Protein AF-A0A4Z1E8A7-F1 (afdb_monomer_lite)

pLDDT: mean 75.12, std 15.52, range [40.34, 91.75]

Foldseek 3Di:
DDDDPPPPDDPPPDPCVVVVCVCPPPPHDVVVVVVVLVVLQVVLVPPDDVVCLLPDPVLVVCCVVQLAVDSQQGHHPDPVSVSSLVSRVSSVVSNVVSVVCCVVVVPDDPDPDDD

Structure (mmCIF, N/CA/C/O backbone):
data_AF-A0A4Z1E8A7-F1
#
_entry.id   AF-A0A4Z1E8A7-F1
#
loop_
_atom_site.group_PDB
_atom_site.id
_atom_site.type_symbol
_atom_site.label_atom_id
_atom_site.label_alt_id
_atom_site.label_comp_id
_atom_site.label_asym_id
_atom_site.label_entity_id
_atom_site.label_seq_id
_atom_site.pdbx_PDB_ins_code
_atom_site.Cartn_x
_atom_site.Cartn_y
_atom_site.Cartn_z
_atom_site.occupancy
_atom_site.B_iso_or_equiv
_atom_site.auth_seq_id
_atom_site.auth_comp_id
_atom_site.auth_asym_id
_atom_site.auth_atom_id
_atom_site.pdbx_PDB_model_num
ATOM 1 N N . MET A 1 1 ? -8.094 52.648 30.973 1.00 40.34 1 MET A N 1
ATOM 2 C CA . MET A 1 1 ? -8.856 51.418 30.671 1.00 40.34 1 MET A CA 1
ATOM 3 C C . MET A 1 1 ? -8.514 51.007 29.247 1.00 40.34 1 MET A C 1
ATOM 5 O O . MET A 1 1 ? -9.089 51.550 28.318 1.00 40.34 1 MET A O 1
ATOM 9 N N . THR A 1 2 ? -7.511 50.152 29.057 1.00 40.62 2 THR A N 1
ATOM 10 C CA . THR A 1 2 ? -7.118 49.644 27.731 1.00 40.62 2 THR A CA 1
ATOM 11 C C . THR A 1 2 ? -7.255 48.130 27.758 1.00 40.62 2 THR A C 1
ATOM 13 O O . THR A 1 2 ? -6.521 47.450 28.474 1.00 40.62 2 THR A O 1
ATOM 16 N N . SER A 1 3 ? -8.260 47.625 27.049 1.00 43.28 3 SER A N 1
ATOM 17 C CA . SER A 1 3 ? -8.613 46.210 26.988 1.00 43.28 3 SER A CA 1
ATOM 18 C C . SER A 1 3 ? -7.616 45.460 26.107 1.00 43.28 3 SER A C 1
ATOM 20 O O . SER A 1 3 ? -7.503 45.745 24.918 1.00 43.28 3 SER A O 1
ATOM 22 N N . ASN A 1 4 ? -6.900 44.497 26.687 1.00 44.19 4 ASN A N 1
ATOM 23 C CA . ASN A 1 4 ? -6.032 43.586 25.948 1.00 44.19 4 ASN A CA 1
ATOM 24 C C . ASN A 1 4 ? -6.899 42.487 25.316 1.00 44.19 4 ASN A C 1
ATOM 26 O O . ASN A 1 4 ? -7.406 41.615 26.020 1.00 44.19 4 ASN A O 1
ATOM 30 N N . HIS A 1 5 ? -7.083 42.529 23.997 1.00 49.03 5 HIS A N 1
ATOM 31 C CA . HIS A 1 5 ? -7.709 41.439 23.250 1.00 49.03 5 HIS A CA 1
ATOM 32 C C . HIS A 1 5 ? -6.652 40.354 23.001 1.00 49.03 5 HIS A C 1
ATOM 34 O O . HIS A 1 5 ? -5.881 40.415 22.044 1.00 49.03 5 HIS A O 1
ATOM 40 N N . THR A 1 6 ? -6.587 39.358 23.883 1.00 54.34 6 THR A N 1
ATOM 41 C CA . THR A 1 6 ? -5.863 38.114 23.621 1.00 54.34 6 THR A CA 1
ATOM 42 C C . THR A 1 6 ? -6.615 37.345 22.538 1.00 54.34 6 THR A C 1
ATOM 44 O O . THR A 1 6 ? -7.593 36.649 22.801 1.00 54.34 6 THR A O 1
ATOM 47 N N . LEU A 1 7 ? -6.174 37.490 21.287 1.00 55.16 7 LEU A N 1
ATOM 48 C CA . LEU A 1 7 ? -6.559 36.580 20.212 1.00 55.16 7 LEU A CA 1
ATOM 49 C C . LEU A 1 7 ? -6.041 35.191 20.593 1.00 55.16 7 LEU A C 1
ATOM 51 O O . LEU A 1 7 ? -4.846 34.913 20.491 1.00 55.16 7 LEU A O 1
ATOM 55 N N . GLY A 1 8 ? -6.940 34.351 21.109 1.00 51.50 8 GLY A N 1
ATOM 56 C CA . GLY A 1 8 ? -6.659 32.952 21.398 1.00 51.50 8 GLY A CA 1
ATOM 57 C C . GLY A 1 8 ? -6.036 32.302 20.169 1.00 51.50 8 GLY A C 1
ATOM 58 O O . GLY A 1 8 ? -6.572 32.404 19.063 1.00 51.50 8 GLY A O 1
ATOM 59 N N . ALA A 1 9 ? -4.870 31.688 20.359 1.00 56.75 9 ALA A N 1
ATOM 60 C CA . ALA A 1 9 ? -4.183 30.959 19.312 1.00 56.75 9 ALA A CA 1
ATOM 61 C C . ALA A 1 9 ? -5.142 29.913 18.731 1.00 56.75 9 ALA A C 1
ATOM 63 O O . ALA A 1 9 ? -5.591 29.016 19.442 1.00 56.75 9 ALA A O 1
ATOM 64 N N . ILE A 1 10 ? -5.467 30.054 17.444 1.00 59.88 10 ILE A N 1
ATOM 65 C CA . ILE A 1 10 ? -6.253 29.081 16.686 1.00 59.88 10 ILE A CA 1
ATOM 66 C C . ILE A 1 10 ? -5.563 27.718 16.855 1.00 59.88 10 ILE A C 1
ATOM 68 O O . ILE A 1 10 ? -4.397 27.601 16.454 1.00 59.88 10 ILE A O 1
ATOM 72 N N . PRO A 1 11 ? -6.222 26.699 17.442 1.00 57.62 11 PRO A N 1
ATOM 73 C CA . PRO A 1 11 ? -5.651 25.367 17.549 1.00 57.62 11 PRO A CA 1
ATOM 74 C C . PRO A 1 11 ? -5.344 24.854 16.144 1.00 57.62 11 PRO A C 1
ATOM 76 O O . PRO A 1 11 ? -6.237 24.550 15.354 1.00 57.62 11 PRO A O 1
ATOM 79 N N . ARG A 1 12 ? -4.057 24.808 15.798 1.00 54.53 12 ARG A N 1
ATOM 80 C CA . ARG A 1 12 ? -3.596 24.179 14.565 1.00 54.53 12 ARG A CA 1
ATOM 81 C C . ARG A 1 12 ? -3.765 22.679 14.749 1.00 54.53 12 ARG A C 1
ATOM 83 O O . ARG A 1 12 ? -2.894 22.035 15.325 1.00 54.53 12 ARG A O 1
ATOM 90 N N . HIS A 1 13 ? -4.895 22.150 14.288 1.00 49.56 13 HIS A N 1
ATOM 91 C CA . HIS A 1 13 ? -5.139 20.717 14.185 1.00 49.56 13 HIS A CA 1
ATOM 92 C C . HIS A 1 13 ? -4.000 20.109 13.357 1.00 49.56 13 HIS A C 1
ATOM 94 O O . HIS A 1 13 ? -3.922 20.312 12.143 1.00 49.56 13 HIS A O 1
ATOM 100 N N . ARG A 1 14 ? -3.049 19.437 14.016 1.00 53.34 14 ARG A N 1
ATOM 101 C CA . ARG A 1 14 ? -1.998 18.702 13.312 1.00 53.34 14 ARG A CA 1
ATOM 102 C C . ARG A 1 14 ? -2.705 17.563 12.595 1.00 53.34 14 ARG A C 1
ATOM 104 O O . ARG A 1 14 ? -3.318 16.723 13.239 1.00 53.34 14 ARG A O 1
ATOM 111 N N . SER A 1 15 ? -2.601 17.506 11.271 1.00 55.03 15 SER A N 1
ATOM 112 C CA . SER A 1 15 ? -3.243 16.483 10.429 1.00 55.03 15 SER A CA 1
ATOM 113 C C . SER A 1 15 ? -2.924 15.029 10.819 1.00 55.03 15 SER A C 1
ATOM 115 O O . SER A 1 15 ? -3.558 14.116 10.303 1.00 55.03 15 SER A O 1
ATOM 117 N N . ASN A 1 16 ? -1.975 14.809 11.735 1.00 52.53 16 ASN A N 1
ATOM 118 C CA . ASN A 1 16 ? -1.614 13.499 12.263 1.00 52.53 16 ASN A CA 1
ATOM 119 C C . ASN A 1 16 ? -2.556 12.982 13.372 1.00 52.53 16 ASN A C 1
ATOM 121 O O . ASN A 1 16 ? -2.599 11.776 13.592 1.00 52.53 16 ASN A O 1
ATOM 125 N N . ASP A 1 17 ? -3.333 13.848 14.043 1.00 57.12 17 ASP A N 1
ATOM 126 C CA . ASP A 1 17 ? -4.245 13.422 15.125 1.00 57.12 17 ASP A CA 1
ATOM 127 C C . ASP A 1 17 ? -5.348 12.488 14.623 1.00 57.12 17 ASP A C 1
ATOM 129 O O . ASP A 1 17 ? -5.730 11.550 15.316 1.00 57.12 17 ASP A O 1
ATOM 133 N N . ALA A 1 18 ? -5.817 12.690 13.389 1.00 60.81 18 ALA A N 1
ATOM 134 C CA . ALA A 1 18 ? -6.825 11.826 12.783 1.00 60.81 18 ALA A CA 1
ATOM 135 C C . ALA A 1 18 ? -6.305 10.396 12.559 1.00 60.81 18 ALA A C 1
ATOM 137 O O . ALA A 1 18 ? -7.054 9.442 12.733 1.00 60.81 18 ALA A O 1
ATOM 138 N N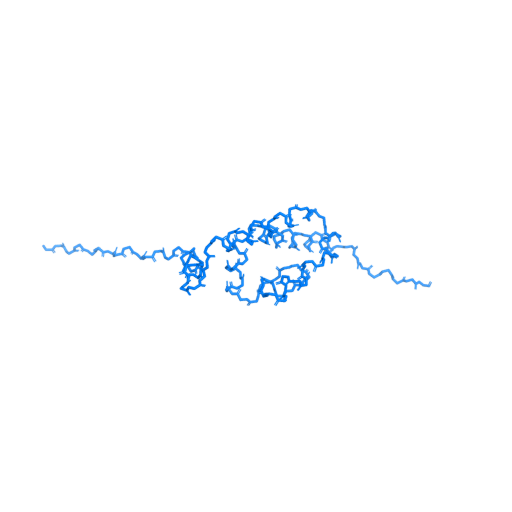 . LEU A 1 19 ? -5.024 10.233 12.208 1.00 63.69 19 LEU A N 1
ATOM 139 C CA . LEU A 1 19 ? -4.424 8.914 12.004 1.00 63.69 19 LEU A CA 1
ATOM 140 C C . LEU A 1 19 ? -4.118 8.233 13.344 1.00 63.69 19 LEU A C 1
ATOM 142 O O . LEU A 1 19 ? -4.430 7.055 13.512 1.00 63.69 19 LEU A O 1
ATOM 146 N N . SER A 1 20 ? -3.590 8.986 14.317 1.00 63.00 20 SER A N 1
ATOM 147 C CA . SER A 1 20 ? -3.393 8.495 15.686 1.00 63.00 20 SER A CA 1
ATOM 148 C C . SER A 1 20 ? -4.709 8.033 16.308 1.00 63.00 20 SER A C 1
ATOM 150 O O . SER A 1 20 ? -4.765 6.921 16.815 1.00 63.00 20 SER A O 1
ATOM 152 N N . ALA A 1 21 ? -5.784 8.821 16.197 1.00 62.28 21 ALA A N 1
ATOM 153 C CA . ALA A 1 21 ? -7.095 8.485 16.755 1.00 62.28 21 ALA A CA 1
ATOM 154 C C . ALA A 1 21 ? -7.703 7.207 16.153 1.00 62.28 21 ALA A C 1
ATOM 156 O O . ALA A 1 21 ? -8.421 6.481 16.839 1.00 62.28 21 ALA A O 1
ATOM 157 N N . VAL A 1 22 ? -7.413 6.925 14.881 1.00 63.56 22 VAL A N 1
ATOM 158 C CA . VAL A 1 22 ? -7.910 5.733 14.191 1.00 63.56 22 VAL A CA 1
ATOM 159 C C . VAL A 1 22 ? -7.081 4.492 14.537 1.00 63.56 22 VAL A C 1
ATOM 161 O O . VAL A 1 22 ? -7.654 3.424 14.715 1.00 63.56 22 VAL A O 1
ATOM 164 N N . VAL A 1 23 ? -5.758 4.606 14.689 1.00 65.19 23 VAL A N 1
ATOM 165 C CA . VAL A 1 23 ? -4.898 3.479 15.109 1.00 65.19 23 VAL A CA 1
ATOM 166 C C . VAL A 1 23 ? -5.074 3.156 16.596 1.00 65.19 23 VAL A C 1
ATOM 168 O O . VAL A 1 23 ? -4.959 1.999 16.986 1.00 65.19 23 VAL A O 1
ATOM 171 N N . THR A 1 24 ? -5.415 4.149 17.423 1.00 67.25 24 THR A N 1
ATOM 172 C CA . THR A 1 24 ? -5.765 3.960 18.839 1.00 67.25 24 THR A CA 1
ATOM 173 C C . THR A 1 24 ? -7.260 3.724 19.059 1.00 67.25 24 THR A C 1
ATOM 175 O O . THR A 1 24 ? -7.744 3.887 20.182 1.00 67.25 24 THR A O 1
ATOM 178 N N . ALA A 1 25 ? -8.022 3.401 18.008 1.00 75.88 25 ALA A N 1
ATOM 179 C CA . ALA A 1 25 ? -9.437 3.099 18.160 1.00 75.88 25 ALA A CA 1
ATOM 180 C C . ALA A 1 25 ? -9.611 1.873 19.082 1.00 75.88 25 ALA A C 1
ATOM 182 O O . ALA A 1 25 ? -8.850 0.905 18.968 1.00 75.88 25 ALA A O 1
ATOM 183 N N . PRO A 1 26 ? -10.600 1.880 19.995 1.00 78.31 26 PRO A N 1
ATOM 184 C CA . PRO A 1 26 ? -10.854 0.742 20.870 1.00 78.31 26 PRO A CA 1
ATOM 185 C C . PRO A 1 26 ? -11.018 -0.551 20.061 1.00 78.31 26 PRO A C 1
ATOM 187 O O . PRO A 1 26 ? -11.830 -0.608 19.140 1.00 78.31 26 PRO A O 1
ATOM 190 N N . GLY A 1 27 ? -10.255 -1.587 20.416 1.00 80.38 27 GLY A N 1
ATOM 191 C CA . GLY A 1 27 ? -10.291 -2.885 19.734 1.00 80.38 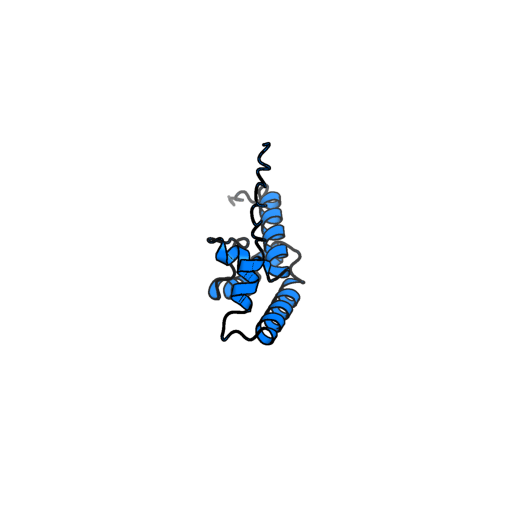27 GLY A CA 1
ATOM 192 C C . GLY A 1 27 ? -9.258 -3.076 18.617 1.00 80.38 27 GLY A C 1
ATOM 193 O O . GLY A 1 27 ? -9.237 -4.148 18.019 1.00 80.38 27 GLY A O 1
ATOM 194 N N . ILE A 1 28 ? -8.385 -2.096 18.354 1.00 82.56 28 ILE A N 1
ATOM 195 C CA . ILE A 1 28 ? -7.237 -2.251 17.447 1.00 82.56 28 ILE A CA 1
ATOM 196 C C . ILE A 1 28 ? -5.959 -2.462 18.269 1.00 82.56 28 ILE A C 1
ATOM 198 O O . ILE A 1 28 ? -5.619 -1.634 19.112 1.00 82.56 28 ILE A O 1
ATOM 202 N N . ASP A 1 29 ? -5.245 -3.568 18.029 1.00 88.12 29 ASP A N 1
ATOM 203 C CA . ASP A 1 29 ? -3.937 -3.820 18.648 1.00 88.12 29 ASP A CA 1
ATOM 204 C C . ASP A 1 29 ? -2.823 -3.070 17.890 1.00 88.12 29 ASP A C 1
ATOM 206 O O . ASP A 1 29 ? -2.555 -3.387 16.723 1.00 88.12 29 ASP A O 1
ATOM 210 N N . PRO A 1 30 ? -2.137 -2.102 18.526 1.00 83.00 30 PRO A N 1
ATOM 211 C CA . PRO A 1 30 ? -1.097 -1.319 17.869 1.00 83.00 30 PRO A CA 1
ATOM 212 C C . PRO A 1 30 ? 0.117 -2.158 17.451 1.00 83.00 30 PRO A C 1
ATOM 214 O O . PRO A 1 30 ? 0.773 -1.808 16.471 1.00 83.00 30 PRO A O 1
ATOM 217 N N . ASN A 1 31 ? 0.413 -3.268 18.138 1.00 88.31 31 ASN A N 1
ATOM 218 C CA . ASN A 1 31 ? 1.541 -4.129 17.769 1.00 88.31 31 ASN A CA 1
ATOM 219 C C . ASN A 1 31 ? 1.261 -4.878 16.464 1.00 88.31 31 ASN A C 1
ATOM 221 O O . ASN A 1 31 ? 2.111 -4.910 15.575 1.00 88.31 31 ASN A O 1
ATOM 225 N N . THR A 1 32 ? 0.049 -5.421 16.322 1.00 87.62 32 THR A N 1
ATOM 226 C CA . THR A 1 32 ? -0.418 -6.040 15.075 1.00 87.62 32 THR A CA 1
ATOM 227 C C . THR A 1 32 ? -0.373 -5.048 13.910 1.00 87.62 32 THR A C 1
ATOM 229 O O . THR A 1 32 ? 0.095 -5.388 12.825 1.00 87.62 32 THR A O 1
ATOM 232 N N . VAL A 1 33 ? -0.806 -3.801 14.129 1.00 83.94 33 VAL A N 1
ATOM 233 C CA . VAL A 1 33 ? -0.745 -2.749 13.100 1.00 83.94 33 VAL A CA 1
ATOM 234 C C . VAL A 1 33 ? 0.698 -2.426 12.702 1.00 83.94 33 VAL A C 1
ATOM 236 O O . VAL A 1 33 ? 0.995 -2.356 11.511 1.00 83.94 33 VAL A O 1
ATOM 239 N N . ALA A 1 34 ? 1.600 -2.278 13.675 1.00 85.38 34 ALA A N 1
ATOM 240 C CA . ALA A 1 34 ? 3.009 -1.993 13.412 1.00 85.38 34 ALA A CA 1
ATOM 241 C C . ALA A 1 34 ? 3.712 -3.133 12.653 1.00 85.38 34 ALA A C 1
ATOM 243 O O . ALA A 1 34 ? 4.508 -2.870 11.753 1.00 85.38 34 ALA A O 1
ATOM 244 N N . ALA A 1 35 ? 3.398 -4.392 12.979 1.00 89.00 35 ALA A N 1
ATOM 245 C CA . ALA A 1 35 ? 3.921 -5.553 12.260 1.00 89.00 35 ALA A CA 1
ATOM 246 C C . ALA A 1 35 ? 3.475 -5.553 10.789 1.00 89.00 35 ALA A C 1
ATOM 248 O O . ALA A 1 35 ? 4.307 -5.705 9.895 1.00 89.00 35 ALA A O 1
ATOM 249 N N . LEU A 1 36 ? 2.188 -5.293 10.532 1.00 85.00 36 LEU A N 1
ATOM 250 C CA . LEU A 1 36 ? 1.655 -5.180 9.173 1.00 85.00 36 LEU A CA 1
ATOM 251 C C . LEU A 1 36 ? 2.336 -4.053 8.381 1.00 85.00 36 LEU A C 1
ATOM 253 O O . LEU A 1 36 ? 2.677 -4.237 7.215 1.00 85.00 36 LEU A O 1
ATOM 257 N N . ASP A 1 37 ? 2.553 -2.891 9.000 1.00 85.00 37 ASP A N 1
ATOM 258 C CA . ASP A 1 37 ? 3.225 -1.766 8.344 1.00 85.00 37 ASP A CA 1
ATOM 259 C C . ASP A 1 37 ? 4.672 -2.113 7.950 1.00 85.00 37 ASP A C 1
ATOM 261 O O . ASP A 1 37 ? 5.101 -1.784 6.841 1.00 85.00 37 ASP A O 1
ATOM 265 N N . ALA A 1 38 ? 5.403 -2.828 8.812 1.00 88.12 38 ALA A N 1
ATOM 266 C CA . ALA A 1 38 ? 6.760 -3.294 8.526 1.00 88.12 38 ALA A CA 1
ATOM 267 C C . ALA A 1 38 ? 6.796 -4.334 7.391 1.00 88.12 38 ALA A C 1
ATOM 269 O O . ALA A 1 38 ? 7.641 -4.246 6.497 1.00 88.12 38 ALA A O 1
ATOM 270 N N . GLU A 1 39 ? 5.862 -5.289 7.383 1.00 88.12 39 GLU A N 1
ATOM 271 C CA . GLU A 1 39 ? 5.746 -6.288 6.312 1.00 88.12 39 GLU A CA 1
ATOM 272 C C . GLU A 1 39 ? 5.413 -5.649 4.958 1.00 88.12 39 GLU A C 1
ATOM 274 O O . GLU A 1 39 ? 5.964 -6.040 3.921 1.00 88.12 39 GLU A O 1
ATOM 279 N N . LEU A 1 40 ? 4.534 -4.642 4.954 1.00 85.88 40 LEU A N 1
ATOM 280 C CA . LEU A 1 40 ? 4.198 -3.881 3.754 1.00 85.88 40 LEU A CA 1
ATOM 281 C C . LEU A 1 40 ? 5.381 -3.039 3.264 1.00 85.88 40 LEU A C 1
ATOM 283 O O . LEU A 1 40 ? 5.608 -2.979 2.054 1.00 85.88 40 LEU A O 1
ATOM 287 N N . GLU A 1 41 ? 6.160 -2.425 4.158 1.00 88.19 41 GLU A N 1
ATOM 288 C CA . GLU A 1 41 ? 7.387 -1.715 3.773 1.00 88.19 41 GLU A CA 1
ATOM 289 C C . GLU A 1 41 ? 8.390 -2.659 3.104 1.00 88.19 41 GLU A C 1
ATOM 291 O O . GLU A 1 41 ? 8.784 -2.419 1.961 1.00 88.19 41 GLU A O 1
ATOM 296 N N . ALA A 1 42 ? 8.744 -3.757 3.779 1.00 89.38 42 ALA A N 1
ATOM 297 C CA . ALA A 1 42 ? 9.721 -4.724 3.279 1.00 89.38 42 ALA A CA 1
ATOM 298 C C . ALA A 1 42 ? 9.262 -5.355 1.958 1.00 89.38 42 ALA A C 1
ATOM 300 O O . ALA A 1 42 ? 10.039 -5.578 1.033 1.00 89.38 42 ALA A O 1
ATOM 301 N N . SER A 1 43 ? 7.957 -5.575 1.811 1.00 86.69 43 SER A N 1
ATOM 302 C CA . SER A 1 43 ? 7.382 -6.003 0.543 1.00 86.69 43 SER A CA 1
ATOM 303 C C . SER A 1 43 ? 7.685 -4.992 -0.576 1.00 86.69 43 SER A C 1
ATOM 305 O O . SER A 1 43 ? 8.146 -5.360 -1.662 1.00 86.69 43 SER A O 1
ATOM 307 N N . LEU A 1 44 ? 7.443 -3.708 -0.340 1.00 89.50 44 LEU A N 1
ATOM 308 C CA . LEU A 1 44 ? 7.511 -2.680 -1.378 1.00 89.50 44 LEU A CA 1
ATOM 309 C C . LEU A 1 44 ? 8.928 -2.135 -1.621 1.00 89.50 44 LEU A C 1
ATOM 311 O O . LEU A 1 44 ? 9.137 -1.419 -2.602 1.00 89.50 44 LEU A O 1
ATOM 315 N N . GLU A 1 45 ? 9.915 -2.436 -0.774 1.00 89.00 45 GLU A N 1
ATOM 316 C CA . GLU A 1 45 ? 11.288 -1.910 -0.880 1.00 89.00 45 GLU A CA 1
ATOM 317 C C . GLU A 1 45 ? 11.965 -2.225 -2.226 1.00 89.00 45 GLU A C 1
ATOM 319 O O . GLU A 1 45 ? 12.637 -1.364 -2.804 1.00 89.00 45 GLU A O 1
ATOM 324 N N . TRP A 1 46 ? 11.673 -3.397 -2.792 1.00 87.56 46 TRP A N 1
ATOM 325 C CA . TRP A 1 46 ? 12.303 -3.899 -4.015 1.00 87.56 46 TRP A CA 1
ATOM 326 C C . TRP A 1 46 ? 11.686 -3.371 -5.320 1.00 87.56 46 TRP A C 1
ATOM 328 O O . TRP A 1 46 ? 12.266 -3.557 -6.392 1.00 87.56 46 TRP A O 1
ATOM 338 N N . ILE A 1 47 ? 10.544 -2.674 -5.272 1.00 89.50 47 ILE A N 1
ATOM 339 C CA . ILE A 1 47 ? 9.906 -2.131 -6.480 1.00 89.50 47 ILE A CA 1
ATOM 340 C C . ILE A 1 47 ? 10.570 -0.800 -6.868 1.00 89.50 47 ILE A C 1
ATOM 342 O O . ILE A 1 47 ? 10.179 0.270 -6.404 1.00 89.50 47 ILE A O 1
ATOM 346 N N . ASN A 1 48 ? 11.572 -0.851 -7.750 1.00 88.62 48 ASN A N 1
ATOM 347 C CA . ASN A 1 48 ? 12.352 0.327 -8.169 1.00 88.62 48 ASN A CA 1
ATOM 348 C C . ASN A 1 48 ? 12.280 0.630 -9.680 1.00 88.62 48 ASN A C 1
ATOM 350 O O . ASN A 1 48 ? 12.976 1.522 -10.148 1.00 88.62 48 ASN A O 1
ATOM 354 N N . HIS A 1 49 ? 11.442 -0.084 -10.443 1.00 91.31 49 HIS A N 1
ATOM 355 C CA . HIS A 1 49 ? 11.340 0.070 -11.900 1.00 91.31 49 HIS A CA 1
ATOM 356 C C . HIS A 1 49 ? 9.874 0.028 -12.383 1.00 91.31 49 HIS A C 1
ATOM 358 O O . HIS A 1 49 ? 9.120 -0.835 -11.910 1.00 91.31 49 HIS A O 1
ATOM 364 N N . PRO A 1 50 ? 9.459 0.863 -13.362 1.00 88.81 50 PRO A N 1
ATOM 365 C CA . PRO A 1 50 ? 8.067 0.942 -13.823 1.00 88.81 50 PRO A CA 1
ATOM 366 C C . PRO A 1 50 ? 7.529 -0.385 -14.372 1.00 88.81 50 PRO A C 1
ATOM 368 O O . PRO A 1 50 ? 6.381 -0.741 -14.117 1.00 88.81 50 PRO A O 1
ATOM 371 N N . ALA A 1 51 ? 8.361 -1.171 -15.064 1.00 90.12 51 ALA A N 1
ATOM 372 C CA . ALA A 1 51 ? 7.960 -2.490 -15.568 1.00 90.12 51 ALA A CA 1
ATOM 373 C C . ALA A 1 51 ? 7.645 -3.499 -14.444 1.00 90.12 51 ALA A C 1
ATOM 375 O O . ALA A 1 51 ? 6.701 -4.282 -14.564 1.00 90.12 51 ALA A O 1
ATOM 376 N N . VAL A 1 52 ? 8.404 -3.455 -13.340 1.00 91.75 52 VAL A N 1
ATOM 377 C CA . VAL A 1 52 ? 8.176 -4.302 -12.155 1.00 91.75 52 VAL A CA 1
ATOM 378 C C . VAL A 1 52 ? 6.907 -3.842 -11.448 1.00 91.75 52 VAL A C 1
ATOM 380 O O . VAL A 1 52 ? 6.014 -4.645 -11.192 1.00 91.75 52 VAL A O 1
ATOM 383 N N . PHE A 1 53 ? 6.765 -2.531 -11.242 1.00 90.69 53 PHE A N 1
ATOM 384 C CA . PHE A 1 53 ? 5.553 -1.940 -10.684 1.00 90.69 53 PHE A CA 1
ATOM 385 C C . PHE A 1 53 ? 4.304 -2.273 -11.504 1.00 90.69 53 PHE A C 1
ATOM 387 O O . PHE A 1 53 ? 3.249 -2.560 -10.944 1.00 90.69 53 PHE A O 1
ATOM 394 N N . GLY A 1 54 ? 4.401 -2.264 -12.835 1.00 88.69 54 GLY A N 1
ATOM 395 C CA . GLY A 1 54 ? 3.303 -2.581 -13.744 1.00 88.69 54 GLY A CA 1
ATOM 396 C C . GLY A 1 54 ? 2.730 -3.983 -13.528 1.00 88.69 54 GLY A C 1
ATOM 397 O O . GLY A 1 54 ? 1.508 -4.137 -13.556 1.00 88.69 54 GLY A O 1
ATOM 398 N N . ARG A 1 55 ? 3.592 -4.965 -13.240 1.00 90.56 55 ARG A N 1
ATOM 399 C CA . ARG A 1 55 ? 3.251 -6.396 -13.142 1.00 90.56 55 ARG A CA 1
ATOM 400 C C . ARG A 1 55 ? 3.109 -6.922 -11.710 1.00 90.56 55 ARG A C 1
ATOM 402 O O . ARG A 1 55 ? 2.724 -8.074 -11.541 1.00 90.56 55 ARG A O 1
ATOM 409 N N . ASP A 1 56 ? 3.412 -6.114 -10.696 1.00 91.12 56 ASP A N 1
ATOM 410 C CA . ASP A 1 56 ? 3.373 -6.549 -9.297 1.00 91.12 56 ASP A CA 1
ATOM 411 C C . ASP A 1 56 ? 1.947 -6.940 -8.860 1.00 91.12 56 ASP A C 1
ATOM 413 O O . ASP A 1 56 ? 1.003 -6.147 -8.960 1.00 91.12 56 ASP A O 1
ATOM 417 N N . SER A 1 57 ? 1.785 -8.174 -8.378 1.00 89.25 57 SER A N 1
ATOM 418 C CA . SER A 1 57 ? 0.490 -8.739 -7.981 1.00 89.25 57 SER A CA 1
ATOM 419 C C . SER A 1 57 ? -0.046 -8.158 -6.672 1.00 89.25 57 SER A C 1
ATOM 421 O O . SER A 1 57 ? -1.258 -8.169 -6.444 1.00 89.25 57 SER A O 1
ATOM 423 N N . ARG A 1 58 ? 0.813 -7.583 -5.820 1.00 89.38 58 ARG A N 1
ATOM 424 C CA . ARG A 1 58 ? 0.408 -7.034 -4.515 1.00 89.38 58 ARG A CA 1
ATOM 425 C C . ARG A 1 58 ? -0.482 -5.810 -4.658 1.00 89.38 58 ARG A C 1
ATOM 427 O O . ARG A 1 58 ? -1.261 -5.518 -3.756 1.00 89.38 58 ARG A O 1
ATOM 434 N N . LYS A 1 59 ? -0.469 -5.147 -5.818 1.00 89.50 59 LYS A N 1
ATOM 435 C CA . LYS A 1 59 ? -1.405 -4.060 -6.144 1.00 89.50 59 LYS A CA 1
ATOM 436 C C . LYS A 1 59 ? -2.865 -4.510 -6.070 1.00 89.50 59 LYS A C 1
ATOM 438 O O . LYS A 1 59 ? -3.713 -3.736 -5.637 1.00 89.50 59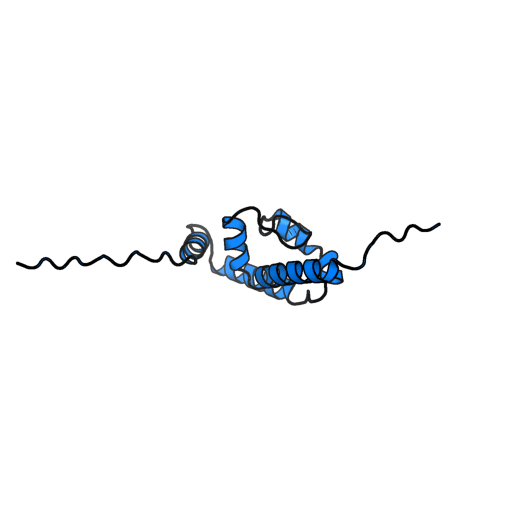 LYS A O 1
ATOM 443 N N . ALA A 1 60 ? -3.162 -5.747 -6.470 1.00 89.50 60 ALA A N 1
ATOM 444 C CA . ALA A 1 60 ? -4.516 -6.290 -6.396 1.00 89.50 60 ALA A CA 1
ATOM 445 C C . ALA A 1 60 ? -4.962 -6.491 -4.943 1.00 89.50 60 ALA A C 1
ATOM 447 O O . ALA A 1 60 ? -6.078 -6.122 -4.588 1.00 89.50 60 ALA A O 1
ATOM 448 N N . VAL A 1 61 ? -4.063 -6.993 -4.089 1.00 88.25 61 VAL A N 1
ATOM 449 C CA . VAL A 1 61 ? -4.316 -7.159 -2.650 1.00 88.25 61 VAL A CA 1
ATOM 450 C C . VAL A 1 61 ? -4.540 -5.803 -1.986 1.00 88.25 61 VAL A C 1
ATOM 452 O O . VAL A 1 61 ? -5.560 -5.617 -1.332 1.00 88.25 61 VAL A O 1
ATOM 455 N N . LEU A 1 62 ? -3.649 -4.834 -2.222 1.00 86.38 62 LEU A N 1
ATOM 456 C CA . LEU A 1 62 ? -3.755 -3.472 -1.682 1.00 86.38 62 LEU A CA 1
ATOM 457 C C . LEU A 1 62 ? -5.057 -2.775 -2.094 1.00 86.38 62 LEU A C 1
ATOM 459 O O . LEU A 1 62 ? -5.625 -2.008 -1.318 1.00 86.38 62 LEU A O 1
ATOM 463 N N . GLN A 1 63 ? -5.541 -3.050 -3.306 1.00 86.31 63 GLN A N 1
ATOM 464 C CA . GLN A 1 63 ? -6.827 -2.545 -3.769 1.00 86.31 63 GLN A CA 1
ATOM 465 C C . GLN A 1 63 ? -8.004 -3.244 -3.078 1.00 86.31 63 GLN A C 1
ATOM 467 O O . GLN A 1 63 ? -8.957 -2.578 -2.683 1.00 86.31 63 GLN A O 1
ATOM 472 N N . ALA A 1 64 ? -7.935 -4.566 -2.900 1.00 86.31 64 ALA A N 1
ATOM 473 C CA . ALA A 1 64 ? -8.983 -5.349 -2.247 1.00 86.31 64 ALA A CA 1
ATOM 474 C C . ALA A 1 64 ? -9.177 -4.968 -0.770 1.00 86.31 64 ALA A C 1
ATOM 476 O O . ALA A 1 64 ? -10.310 -4.927 -0.299 1.00 86.31 64 ALA A O 1
ATOM 477 N N . ILE A 1 65 ? -8.094 -4.638 -0.058 1.00 79.25 65 ILE A N 1
ATOM 478 C CA . ILE A 1 65 ? -8.153 -4.170 1.338 1.00 79.25 65 ILE A CA 1
ATOM 479 C C . ILE A 1 65 ? -8.424 -2.660 1.466 1.00 79.25 65 ILE A C 1
ATOM 481 O O . ILE A 1 65 ? -8.463 -2.136 2.575 1.00 79.25 65 ILE A O 1
ATOM 485 N N . GLY A 1 66 ? -8.595 -1.946 0.347 1.00 77.38 66 GLY A N 1
ATOM 486 C CA . GLY A 1 66 ? -8.962 -0.528 0.336 1.00 77.38 66 GLY A CA 1
ATOM 487 C C . GLY A 1 66 ? -7.828 0.456 0.641 1.00 77.38 66 GLY A C 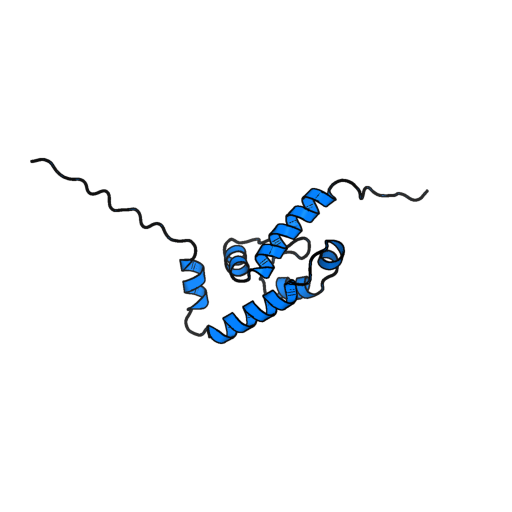1
ATOM 488 O O . GLY A 1 66 ? -8.102 1.624 0.896 1.00 77.38 66 GLY A O 1
ATOM 489 N N . VAL A 1 67 ? -6.561 0.028 0.597 1.00 79.88 67 VAL A N 1
ATOM 490 C CA . VAL A 1 67 ? -5.404 0.928 0.792 1.00 79.88 67 VAL A CA 1
ATOM 491 C C . VAL A 1 67 ? -5.189 1.822 -0.431 1.00 79.88 67 VAL A C 1
ATOM 493 O O . VAL A 1 67 ? -4.799 2.978 -0.301 1.00 79.88 67 VAL A O 1
ATOM 496 N N . ILE A 1 68 ? -5.464 1.301 -1.628 1.00 84.62 68 ILE A N 1
ATOM 497 C CA . ILE A 1 68 ? -5.437 2.057 -2.883 1.00 84.62 68 ILE A CA 1
ATOM 498 C C . ILE A 1 68 ? -6.735 1.840 -3.646 1.00 84.62 68 ILE A C 1
ATOM 500 O O . ILE A 1 68 ? -7.370 0.794 -3.572 1.00 84.62 68 ILE A O 1
ATOM 504 N N . SER A 1 69 ? -7.088 2.800 -4.484 1.00 84.94 69 SER A N 1
ATOM 505 C CA . SER A 1 69 ? -8.300 2.717 -5.292 1.00 84.94 69 SER A CA 1
ATOM 506 C C . SER A 1 69 ? -8.077 2.172 -6.709 1.00 84.94 69 SER A C 1
ATOM 508 O O . SER A 1 69 ? -9.039 1.759 -7.367 1.00 84.94 69 SER A O 1
ATOM 510 N N . SER A 1 70 ? -6.828 2.173 -7.195 1.00 83.31 70 SER A N 1
ATOM 511 C CA . SER A 1 70 ? -6.440 1.728 -8.540 1.00 83.31 70 SER A CA 1
ATOM 512 C C . SER A 1 70 ? -5.022 1.164 -8.585 1.00 83.31 70 SER A C 1
ATOM 514 O O . SER A 1 70 ? -4.094 1.724 -8.001 1.00 83.31 70 SER A O 1
ATOM 516 N N . GLN A 1 71 ? -4.841 0.114 -9.386 1.00 85.06 71 GLN A N 1
ATOM 517 C CA . GLN A 1 71 ? -3.547 -0.525 -9.649 1.00 85.06 71 GLN A CA 1
ATOM 518 C C . GLN A 1 71 ? -2.695 0.216 -10.697 1.00 85.06 71 GLN A C 1
ATOM 520 O O . GLN A 1 71 ? -1.513 -0.099 -10.853 1.00 85.06 71 GLN A O 1
ATOM 525 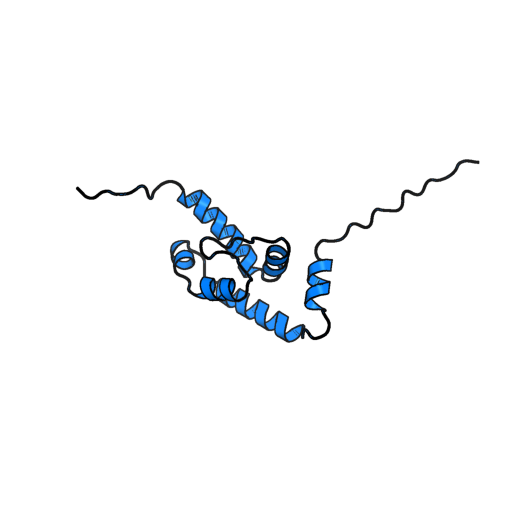N N . ARG A 1 72 ? -3.269 1.189 -11.429 1.00 79.31 72 ARG A N 1
ATOM 526 C CA . ARG A 1 72 ? -2.593 1.931 -12.521 1.00 79.31 72 ARG A CA 1
ATOM 527 C C . ARG A 1 72 ? -1.591 2.996 -12.044 1.00 79.31 72 ARG A C 1
ATOM 529 O O . ARG A 1 72 ? -1.006 3.695 -12.859 1.00 79.31 72 ARG A O 1
ATOM 536 N N . GLY A 1 73 ? -1.393 3.144 -10.740 1.00 74.50 73 GLY A N 1
ATOM 537 C CA . GLY A 1 73 ? -0.416 4.072 -10.160 1.00 74.50 73 GLY A CA 1
ATOM 538 C C . GLY A 1 73 ? -0.969 4.716 -8.908 1.00 74.50 73 GLY A C 1
ATOM 539 O O . GLY A 1 73 ? -1.210 5.921 -8.905 1.00 74.50 73 GLY A O 1
ATOM 540 N N . TYR A 1 74 ? -1.286 3.833 -7.957 1.00 83.00 74 TYR A N 1
ATOM 541 C CA . TYR A 1 74 ? -1.785 4.078 -6.605 1.00 83.00 74 TYR A CA 1
ATOM 542 C C . TYR A 1 74 ? -2.515 5.414 -6.468 1.00 83.00 74 TYR A C 1
ATOM 544 O O . TYR A 1 74 ? -1.945 6.440 -6.116 1.00 83.00 74 TYR A O 1
ATOM 552 N N . THR A 1 75 ? -3.802 5.410 -6.805 1.00 82.56 75 THR A N 1
ATOM 553 C CA . THR A 1 75 ? -4.667 6.575 -6.601 1.00 82.56 75 THR A CA 1
ATOM 554 C C . THR A 1 75 ? -5.484 6.396 -5.333 1.00 82.56 75 THR A C 1
ATOM 556 O O . THR A 1 75 ? -5.859 5.272 -4.996 1.00 82.56 75 THR A O 1
ATOM 559 N N . PHE A 1 76 ? -5.849 7.497 -4.689 1.00 83.75 76 PHE A N 1
ATOM 560 C CA . PHE A 1 76 ? -6.769 7.519 -3.553 1.00 83.75 76 PHE A CA 1
ATOM 561 C C . PHE A 1 76 ? -8.019 8.303 -3.964 1.00 83.75 76 PHE A C 1
ATOM 563 O O . PHE A 1 76 ? -7.901 9.365 -4.574 1.00 83.75 76 PHE A O 1
ATOM 570 N N . ARG A 1 77 ? -9.212 7.774 -3.688 1.00 77.50 77 ARG A N 1
ATOM 571 C CA . ARG A 1 77 ? -10.501 8.428 -3.981 1.00 77.50 77 ARG A CA 1
ATOM 572 C C . ARG A 1 77 ? -10.978 9.293 -2.826 1.00 77.50 77 ARG A C 1
ATOM 574 O O . ARG A 1 77 ? -11.790 10.190 -3.032 1.00 77.50 77 ARG A O 1
ATOM 581 N N . THR A 1 78 ? -10.487 9.023 -1.622 1.00 80.25 78 THR A N 1
ATOM 582 C CA . THR A 1 78 ? -10.901 9.717 -0.407 1.00 80.25 78 THR A CA 1
ATOM 583 C C . THR A 1 78 ? -9.702 10.248 0.371 1.00 80.25 78 THR A C 1
ATOM 585 O O . THR A 1 78 ? -8.574 9.750 0.283 1.00 80.25 78 THR A O 1
ATOM 588 N N . THR A 1 79 ? -9.950 11.284 1.169 1.00 78.81 79 THR A N 1
ATOM 589 C CA . THR A 1 79 ? -8.959 11.813 2.113 1.00 78.81 79 THR A CA 1
ATOM 590 C C . THR A 1 79 ? -8.580 10.772 3.164 1.00 78.81 79 THR A C 1
ATOM 592 O O . THR A 1 79 ? -7.419 10.717 3.557 1.00 78.81 79 THR A O 1
ATOM 595 N N . VAL A 1 80 ? -9.516 9.904 3.565 1.00 75.62 80 VAL A N 1
ATOM 596 C CA . VAL A 1 80 ? -9.259 8.807 4.509 1.00 75.62 80 VAL A CA 1
ATOM 597 C C . VAL A 1 80 ? -8.311 7.751 3.929 1.00 75.62 80 VAL A C 1
ATOM 599 O O . VAL A 1 80 ? -7.356 7.385 4.605 1.00 75.62 80 VAL A O 1
ATOM 602 N N . GLU A 1 81 ? -8.477 7.333 2.670 1.00 74.88 81 GLU A N 1
ATOM 603 C CA . GLU A 1 81 ? -7.519 6.442 1.986 1.00 74.88 81 GLU A CA 1
ATOM 604 C C . GLU A 1 81 ? -6.113 7.054 1.936 1.00 74.88 81 GLU A C 1
ATOM 606 O O . GLU A 1 81 ? -5.128 6.386 2.239 1.00 74.88 81 GLU A O 1
ATOM 611 N N . SER A 1 82 ? -6.021 8.350 1.619 1.00 78.06 82 SER A N 1
ATOM 612 C CA . SER A 1 82 ? -4.735 9.061 1.578 1.00 78.06 82 SER A CA 1
ATOM 613 C C . SER A 1 82 ? -4.076 9.149 2.962 1.00 78.06 82 SER A C 1
ATOM 615 O O . SER A 1 82 ? -2.857 9.030 3.072 1.00 78.06 82 SER A O 1
ATOM 617 N N . LEU A 1 83 ? -4.872 9.343 4.021 1.00 79.12 83 LEU A N 1
ATOM 618 C CA . LEU A 1 83 ? -4.395 9.354 5.408 1.00 79.12 83 LEU A CA 1
ATOM 619 C C . LEU A 1 83 ? -3.846 7.980 5.815 1.00 79.12 83 LEU A C 1
ATOM 621 O O . LEU A 1 83 ? -2.739 7.909 6.345 1.00 79.12 83 LEU A O 1
ATOM 625 N N . TRP A 1 84 ? -4.571 6.898 5.518 1.00 75.44 84 TRP A N 1
ATOM 626 C CA . TRP A 1 84 ? -4.122 5.530 5.798 1.00 75.44 84 TRP A CA 1
ATOM 627 C C . TRP A 1 84 ? -2.868 5.145 5.014 1.00 75.44 84 TRP A C 1
ATOM 629 O O . TRP A 1 84 ? -1.942 4.568 5.577 1.00 75.44 84 TRP A O 1
ATOM 639 N N . ALA A 1 85 ? -2.796 5.511 3.736 1.00 77.00 85 ALA A N 1
ATOM 640 C CA . ALA A 1 85 ? -1.617 5.284 2.910 1.00 77.00 85 ALA A CA 1
ATOM 641 C C . ALA A 1 85 ? -0.377 6.031 3.425 1.00 77.00 85 ALA A C 1
ATOM 643 O O . ALA A 1 85 ? 0.739 5.534 3.293 1.00 77.00 85 ALA A O 1
ATOM 644 N N . GLY A 1 86 ? -0.565 7.199 4.049 1.00 77.75 86 GLY A N 1
ATOM 645 C CA . GLY A 1 86 ? 0.509 7.965 4.680 1.00 77.75 86 GLY A CA 1
ATOM 646 C C . GLY A 1 86 ? 1.173 7.265 5.871 1.00 77.75 86 GLY A C 1
ATOM 647 O O . GLY A 1 86 ? 2.301 7.623 6.206 1.00 77.75 86 GLY A O 1
ATOM 648 N N . ARG A 1 87 ? 0.514 6.267 6.480 1.00 79.94 87 ARG A N 1
ATOM 649 C CA . ARG A 1 87 ? 1.065 5.458 7.581 1.00 79.94 87 ARG A CA 1
ATOM 650 C C . ARG A 1 87 ? 2.200 4.546 7.114 1.00 79.94 87 ARG A C 1
ATOM 652 O O . ARG A 1 87 ? 3.194 4.399 7.815 1.00 79.94 87 ARG A O 1
ATOM 659 N N . VAL A 1 88 ? 2.061 3.961 5.923 1.00 82.81 88 VAL A N 1
ATOM 660 C CA . VAL A 1 88 ? 3.041 3.029 5.353 1.00 82.81 88 VAL A CA 1
ATOM 661 C C . VAL A 1 88 ? 3.953 3.796 4.400 1.00 82.81 88 VAL A C 1
ATOM 663 O O . VAL A 1 88 ? 3.559 4.130 3.279 1.00 82.81 88 VAL A O 1
ATOM 666 N N . SER A 1 89 ? 5.192 4.067 4.817 1.00 82.19 89 SER A N 1
ATOM 667 C CA . SER A 1 89 ? 6.162 4.835 4.020 1.00 82.19 89 SER A CA 1
ATOM 668 C C . SER A 1 89 ? 6.358 4.277 2.607 1.00 82.19 89 SER A C 1
ATOM 670 O O . SER A 1 89 ? 6.460 5.045 1.649 1.00 82.19 89 SER A O 1
ATOM 672 N N . GLY A 1 90 ? 6.319 2.956 2.450 1.00 85.06 90 GLY A N 1
ATOM 673 C CA . GLY A 1 90 ? 6.483 2.252 1.189 1.00 85.06 90 GLY A CA 1
ATOM 674 C C . GLY A 1 90 ? 5.333 2.525 0.232 1.00 85.06 90 GLY A C 1
ATOM 675 O O . GLY A 1 90 ? 5.571 2.737 -0.953 1.00 85.06 90 GLY A O 1
ATOM 676 N N . ILE A 1 91 ? 4.096 2.624 0.727 1.00 85.56 91 ILE A N 1
ATOM 677 C CA . ILE A 1 91 ? 2.928 2.980 -0.094 1.00 85.56 91 ILE A CA 1
ATOM 678 C C . ILE A 1 91 ? 3.030 4.429 -0.562 1.00 85.56 91 ILE A C 1
ATOM 680 O O . ILE A 1 91 ? 2.791 4.707 -1.741 1.00 85.56 91 ILE A O 1
ATOM 684 N N . LYS A 1 92 ? 3.426 5.345 0.327 1.00 85.56 92 LYS A N 1
ATOM 685 C CA . LYS A 1 92 ? 3.647 6.751 -0.029 1.00 85.56 92 LYS A CA 1
ATOM 686 C C . LYS A 1 92 ? 4.728 6.886 -1.106 1.00 85.56 92 LYS A C 1
ATOM 688 O O . LYS A 1 92 ? 4.449 7.405 -2.182 1.00 85.56 92 LYS A O 1
ATOM 693 N N . ARG A 1 93 ? 5.911 6.310 -0.870 1.00 88.81 93 ARG A N 1
ATOM 694 C CA . ARG A 1 93 ? 7.033 6.285 -1.825 1.00 88.81 93 ARG A CA 1
ATOM 695 C C . ARG A 1 93 ? 6.620 5.703 -3.176 1.00 88.81 93 ARG A C 1
ATOM 697 O O . ARG A 1 93 ? 6.969 6.251 -4.216 1.00 88.81 93 ARG A O 1
ATOM 704 N N . MET A 1 94 ? 5.869 4.602 -3.173 1.00 89.06 94 MET A N 1
ATOM 705 C CA . MET A 1 94 ? 5.391 3.984 -4.410 1.00 89.06 94 MET A CA 1
ATOM 706 C C . MET A 1 94 ? 4.342 4.824 -5.131 1.00 89.06 94 MET A C 1
ATOM 708 O O . MET A 1 94 ? 4.310 4.826 -6.359 1.00 89.06 94 MET A O 1
ATOM 712 N N . THR A 1 95 ? 3.508 5.552 -4.393 1.00 88.19 95 THR A N 1
ATOM 713 C CA . THR A 1 95 ? 2.549 6.490 -4.979 1.00 88.19 95 THR A CA 1
ATOM 714 C C . THR A 1 95 ? 3.272 7.610 -5.714 1.00 88.19 95 THR A C 1
ATOM 716 O O . THR A 1 95 ? 2.946 7.862 -6.874 1.00 88.19 95 THR A O 1
ATOM 719 N N . ASP A 1 96 ? 4.284 8.207 -5.083 1.00 89.00 96 ASP A N 1
ATOM 720 C CA . ASP A 1 96 ? 5.083 9.291 -5.661 1.00 89.00 96 ASP A CA 1
ATOM 721 C C . ASP A 1 96 ? 5.826 8.814 -6.922 1.00 89.00 96 ASP A C 1
ATOM 723 O O . ASP A 1 96 ? 5.584 9.337 -8.009 1.00 89.00 96 ASP A O 1
ATOM 727 N N . ARG A 1 97 ? 6.581 7.709 -6.835 1.00 89.56 97 ARG A N 1
ATOM 728 C CA . ARG A 1 97 ? 7.268 7.106 -7.997 1.00 89.56 97 ARG A CA 1
ATOM 729 C C . ARG A 1 97 ? 6.318 6.727 -9.129 1.00 89.56 97 ARG A C 1
ATOM 731 O O . ARG A 1 97 ? 6.645 6.861 -10.302 1.00 89.56 97 ARG A O 1
ATOM 738 N N . SER 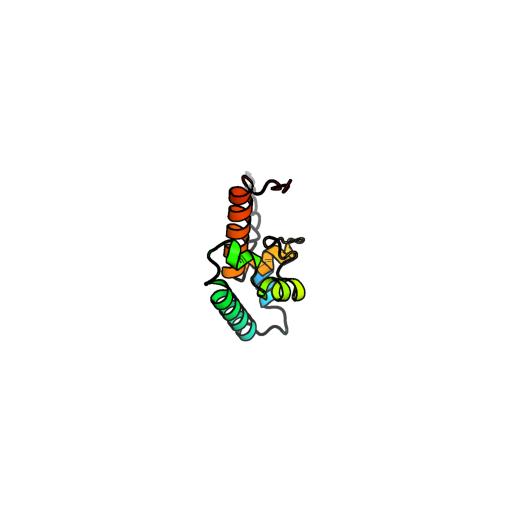A 1 98 ? 5.120 6.238 -8.803 1.00 88.50 98 SER A N 1
ATOM 739 C CA . SER A 1 98 ? 4.135 5.888 -9.831 1.00 88.50 98 SER A CA 1
ATOM 740 C C . SER A 1 98 ? 3.582 7.105 -10.577 1.00 88.50 98 SER A C 1
ATOM 742 O O . SER A 1 98 ? 3.087 6.950 -11.693 1.00 88.50 98 SER A O 1
ATOM 744 N N . ARG A 1 99 ? 3.629 8.303 -9.976 1.00 87.62 99 ARG A N 1
ATOM 745 C CA . ARG A 1 99 ? 3.313 9.561 -10.664 1.00 87.62 99 ARG A CA 1
ATOM 746 C C . ARG A 1 99 ? 4.460 9.957 -11.577 1.00 87.62 99 ARG A C 1
ATOM 748 O O . ARG A 1 99 ? 4.207 10.119 -12.764 1.00 87.62 99 ARG A O 1
ATOM 755 N N . GLU A 1 100 ? 5.683 9.963 -11.053 1.00 88.69 100 GLU A N 1
ATOM 756 C CA . GLU A 1 100 ? 6.907 10.248 -11.815 1.00 88.69 100 GLU A CA 1
ATOM 757 C C . GLU A 1 100 ? 6.987 9.372 -13.072 1.00 88.69 100 GLU A C 1
ATOM 759 O O . GLU A 1 100 ? 7.043 9.884 -14.181 1.00 88.69 100 GLU A O 1
ATOM 764 N N . TRP A 1 101 ? 6.822 8.052 -12.947 1.00 87.12 101 TRP A N 1
ATOM 765 C CA . TRP A 1 101 ? 6.864 7.146 -14.101 1.00 87.12 101 TRP A CA 1
ATOM 766 C C . TRP A 1 101 ? 5.751 7.363 -15.132 1.00 87.12 101 TRP A C 1
ATOM 768 O O . TRP A 1 101 ? 5.915 6.991 -16.293 1.00 87.12 101 TRP A O 1
ATOM 778 N N . ARG A 1 102 ? 4.602 7.926 -14.739 1.00 80.94 102 ARG A N 1
ATOM 779 C CA . ARG A 1 102 ? 3.552 8.307 -15.699 1.00 80.94 102 ARG A CA 1
ATOM 780 C C . ARG A 1 102 ? 3.878 9.621 -16.397 1.00 80.94 102 ARG A C 1
ATOM 782 O O . ARG A 1 102 ? 3.552 9.760 -17.570 1.00 80.94 102 ARG A O 1
ATOM 789 N N . GLU A 1 103 ? 4.478 10.558 -15.674 1.00 78.69 103 GLU A N 1
ATOM 790 C CA . GLU A 1 103 ? 4.899 11.861 -16.191 1.00 78.69 103 GLU A CA 1
ATOM 791 C C . GLU A 1 103 ? 6.093 11.707 -17.149 1.00 78.69 103 GLU A C 1
ATOM 793 O O . GLU A 1 103 ? 6.099 12.305 -18.220 1.00 78.69 103 GLU A O 1
ATOM 798 N N . GLU A 1 104 ? 7.037 10.819 -16.830 1.00 72.56 104 GLU A N 1
ATOM 799 C CA . GLU A 1 104 ? 8.192 10.463 -17.666 1.00 72.56 104 GLU A CA 1
ATOM 800 C C . GLU A 1 104 ? 7.815 9.540 -18.840 1.00 72.56 104 GLU A C 1
ATOM 802 O O . GLU A 1 104 ? 8.363 9.657 -19.933 1.00 72.56 104 GLU A O 1
ATOM 807 N N . GLY A 1 105 ? 6.854 8.629 -18.645 1.00 60.75 105 GLY A N 1
ATOM 808 C CA . GLY A 1 105 ? 6.411 7.656 -19.653 1.00 60.75 105 GLY A CA 1
ATOM 809 C C . GLY A 1 105 ? 5.388 8.178 -20.672 1.00 60.75 105 GLY A C 1
ATOM 810 O O . GLY A 1 105 ? 4.916 7.408 -21.507 1.00 60.75 105 GLY A O 1
ATOM 811 N N . GLY A 1 106 ? 5.021 9.462 -20.615 1.00 53.78 106 GLY A N 1
ATOM 812 C CA . GLY A 1 106 ? 3.994 10.079 -21.464 1.00 53.78 106 GLY A CA 1
ATOM 813 C C . GLY A 1 106 ? 4.410 10.398 -22.909 1.00 53.78 106 GLY A C 1
ATOM 814 O O . GLY A 1 106 ? 3.634 11.038 -23.614 1.00 53.78 106 GLY A O 1
ATOM 815 N N . GLY A 1 107 ? 5.610 9.998 -23.348 1.00 51.31 107 GLY A N 1
ATOM 816 C CA . GLY A 1 107 ? 6.187 10.424 -24.631 1.00 51.31 107 GLY A CA 1
ATOM 817 C C . GLY A 1 107 ? 6.301 9.378 -25.744 1.00 51.31 107 GLY A C 1
ATOM 818 O O . GLY A 1 107 ? 6.378 9.771 -26.901 1.00 51.31 107 GLY A O 1
ATOM 819 N N . GLU A 1 108 ? 6.317 8.070 -25.462 1.00 47.00 108 GLU A N 1
ATOM 820 C CA . GLU A 1 108 ? 6.802 7.114 -26.477 1.00 47.00 108 GLU A CA 1
ATOM 821 C C . GLU A 1 108 ? 6.195 5.708 -26.364 1.00 47.00 108 GLU A C 1
ATOM 823 O O . GLU A 1 108 ? 6.886 4.700 -26.299 1.00 47.00 108 GLU A O 1
ATOM 828 N N . VAL A 1 109 ? 4.866 5.605 -26.350 1.00 47.72 109 VAL A N 1
ATOM 829 C CA . VAL A 1 109 ? 4.197 4.347 -26.742 1.00 47.72 109 VAL A CA 1
ATOM 830 C C . VAL A 1 109 ? 2.961 4.669 -27.584 1.00 47.72 109 VAL A C 1
ATOM 832 O O . VAL A 1 109 ? 1.839 4.255 -27.297 1.00 47.72 109 VAL A O 1
ATOM 835 N N . GLY A 1 110 ? 3.165 5.487 -28.618 1.00 41.72 110 GLY A N 1
ATOM 836 C CA . GLY A 1 110 ? 2.215 5.617 -29.712 1.00 41.72 110 GLY A CA 1
ATOM 837 C C . GLY A 1 110 ? 2.260 4.345 -30.551 1.00 41.72 110 GLY A C 1
ATOM 838 O O . GLY A 1 110 ? 3.245 4.104 -31.232 1.00 41.72 110 GLY A O 1
ATOM 839 N N . ILE A 1 111 ? 1.225 3.516 -30.413 1.00 53.66 111 ILE A N 1
ATOM 840 C CA . ILE A 1 111 ? 0.606 2.700 -31.469 1.00 53.66 111 ILE A CA 1
ATOM 841 C C . ILE A 1 111 ? 1.543 2.412 -32.659 1.00 53.66 111 ILE A C 1
ATOM 843 O O . ILE A 1 111 ? 1.541 3.138 -33.650 1.00 53.66 111 ILE A O 1
ATOM 847 N N . MET A 1 112 ? 2.348 1.351 -32.576 1.00 51.34 112 MET A N 1
ATOM 848 C CA . MET A 1 112 ? 2.964 0.801 -33.782 1.00 51.34 112 MET A CA 1
ATOM 849 C C . MET A 1 112 ? 1.895 -0.050 -34.475 1.00 51.34 112 MET A C 1
ATOM 851 O O . MET A 1 112 ? 1.675 -1.198 -34.095 1.00 51.34 112 MET A O 1
ATOM 855 N N . GLU A 1 113 ? 1.162 0.553 -35.414 1.00 48.34 113 GLU A N 1
ATOM 856 C CA . GLU A 1 113 ? 0.359 -0.188 -36.389 1.00 48.34 113 GLU A CA 1
ATOM 857 C C . GLU A 1 113 ? 1.322 -0.981 -37.287 1.00 48.34 113 GLU A C 1
ATOM 859 O O . GLU A 1 113 ? 2.171 -0.404 -37.966 1.00 48.34 113 GLU A O 1
ATOM 864 N N . GLU A 1 114 ? 1.234 -2.309 -37.253 1.00 41.00 114 GLU A N 1
ATOM 865 C CA . GLU A 1 114 ? 1.918 -3.184 -38.207 1.00 41.00 114 GLU A CA 1
ATOM 866 C C . GLU A 1 114 ? 1.091 -3.230 -39.502 1.00 41.00 114 GLU A C 1
ATOM 868 O O . GLU A 1 114 ? -0.114 -3.492 -39.457 1.00 41.00 114 GLU A O 1
ATOM 873 N N . SER A 1 115 ? 1.737 -2.895 -40.627 1.00 49.09 115 SER A N 1
ATOM 874 C CA . SER A 1 115 ? 1.191 -2.938 -41.998 1.00 49.09 115 SER A CA 1
ATOM 875 C C . SER A 1 115 ? 1.249 -4.331 -42.610 1.00 49.09 115 SER A C 1
ATOM 877 O O . SER A 1 115 ? 2.217 -5.059 -42.300 1.00 49.09 115 SER A O 1
#

Radius of gyration: 20.63 Å; chains: 1; bounding box: 23×60×73 Å

Secondary structure (DSSP, 8-state):
-------PPP----TTHHHHHHHTSTT--HHHHHHHHHHHHHHHTT--SHHHHHH-THHHHHHHTTS-SBTTTTB-SSHHHHHHHTTSHHHHHHHHHHHHHHHHTTTS-------

Sequence (115 aa):
MTSNHTLGAIPRHRSNDALSAVVTAPGIDPNTVAALDAELEASLEWINHPAVFGRDSRKAVLQAIGVISSQRGYTFRTTVESLWAGRVSGIKRMTDRSREWREEGGGEVGIMEES

Organism: NCBI:txid87230